Protein AF-A0A177CFR1-F1 (afdb_monomer_lite)

Organism: NCBI:txid1460663

Radius of gyration: 17.55 Å; chains: 1; bounding box: 47×34×47 Å

Secondary structure (DSSP, 8-state):
-HHHHHHHHGGGG-S-HHHHHHHHHHHHHHHHHHHHHHH-S-HHHHHHHHHHHHHHHHHHHTT--SEEEETTEEEE-HHHHHHHHHHHHHHHHHHHHHHHHHHHHHHHHT---HHHHTTTTHHHHHHHHHHHHHHHHHHHHHHTT--TT--

InterPro domains:
  IPR000537 UbiA prenyltransferase [P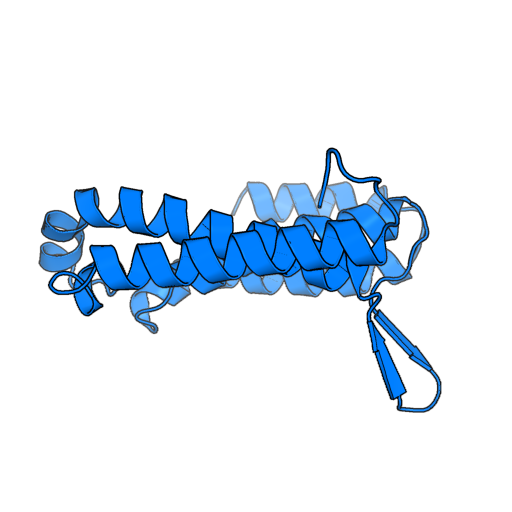F01040] (6-145)
  IPR039653 Prenyltransferase [PTHR11048] (6-145)
  IPR044878 UbiA prenyltransferase superfamily [G3DSA:1.10.357.140] (1-69)

Sequence (151 aa):
MTQALLAASCFSLFPHAYSATYVILDIVVTAYYPFSKRHSNYPQFVLGFCIAYGVVVGALSTGIVPITAWGGLFSVDPQLLSLFLAILFWTVIFDTVYAHLDVHIDALMGVGSTAMRFRHCARRFLATQLFCMICALVVLGVAGDFGAAYG

pLDDT: mean 77.7, std 11.96, range [45.47, 93.94]

Foldseek 3Di:
DVVLVVVVVCLVVQPDPVLVVLVVVLSVLVVCLVVCQVPHLASLLSVLQSQLSVLCSVCVSVVHRQWDCDPNDTDGQLLSVLSSLLSSLVSSLVVLVVVLVCLVVCVVVVTHYPCVVCVVPSVVVSVVSVVSNVVSQVSNCVSVVVPPVRD

Structure (mmCIF, N/CA/C/O backbone):
data_AF-A0A177CFR1-F1
#
_entry.id   AF-A0A177CFR1-F1
#
loop_
_atom_site.group_PDB
_atom_site.id
_atom_site.type_symbol
_atom_site.label_atom_id
_atom_site.label_alt_id
_atom_site.label_comp_id
_atom_site.label_asym_id
_atom_site.label_entity_id
_atom_site.label_seq_id
_atom_site.pdbx_PDB_ins_code
_atom_site.Cartn_x
_atom_site.Cartn_y
_atom_site.Cartn_z
_atom_site.occupancy
_atom_site.B_iso_or_equiv
_atom_site.auth_seq_id
_atom_site.auth_comp_id
_atom_site.auth_asym_id
_atom_site.auth_atom_id
_atom_site.pdbx_PDB_model_num
ATOM 1 N N . MET A 1 1 ? 13.013 -1.729 16.386 1.00 50.00 1 MET A N 1
ATOM 2 C CA . MET A 1 1 ? 14.304 -1.014 16.237 1.00 50.00 1 MET A CA 1
ATOM 3 C C . MET A 1 1 ? 15.450 -1.930 15.818 1.00 50.00 1 MET A C 1
ATOM 5 O O . MET A 1 1 ? 16.194 -1.547 14.930 1.00 50.00 1 MET A O 1
ATOM 9 N N . THR A 1 2 ? 15.566 -3.148 16.354 1.00 50.28 2 THR A N 1
ATOM 10 C CA . THR A 1 2 ? 16.580 -4.136 15.925 1.00 50.28 2 THR A CA 1
ATOM 11 C C . THR A 1 2 ? 16.489 -4.508 14.439 1.00 50.28 2 THR A C 1
ATOM 13 O O . THR A 1 2 ? 17.509 -4.561 13.766 1.00 50.28 2 THR A O 1
ATOM 16 N N . GLN A 1 3 ? 15.278 -4.669 13.893 1.00 59.41 3 GLN A N 1
ATOM 17 C CA . GLN A 1 3 ? 15.076 -4.980 12.468 1.00 59.41 3 GLN A CA 1
ATOM 18 C C . GLN A 1 3 ? 15.506 -3.846 11.520 1.00 59.41 3 GLN A C 1
ATOM 20 O O . GLN A 1 3 ? 16.057 -4.120 10.462 1.00 59.41 3 GLN A O 1
ATOM 25 N N . ALA A 1 4 ? 15.330 -2.579 11.915 1.00 55.66 4 ALA A N 1
ATOM 26 C CA . ALA A 1 4 ? 15.741 -1.430 11.103 1.00 55.66 4 ALA A CA 1
ATOM 27 C C . ALA A 1 4 ? 17.272 -1.283 11.042 1.00 55.66 4 ALA A C 1
ATOM 29 O O . ALA A 1 4 ? 17.824 -0.961 9.994 1.00 55.66 4 ALA A O 1
ATOM 30 N N . LEU A 1 5 ? 17.967 -1.575 12.149 1.00 59.44 5 LEU A N 1
ATOM 31 C CA . LEU A 1 5 ? 19.433 -1.599 12.190 1.00 59.44 5 LEU A CA 1
ATOM 32 C C . LEU A 1 5 ? 20.005 -2.765 11.376 1.00 59.44 5 LEU A C 1
ATOM 34 O O . LEU A 1 5 ? 21.007 -2.597 10.686 1.00 59.44 5 LEU A O 1
ATOM 38 N N . LEU A 1 6 ? 19.342 -3.925 11.407 1.00 65.12 6 LEU A N 1
ATOM 39 C CA . LEU A 1 6 ? 19.733 -5.076 10.597 1.00 65.12 6 LEU A CA 1
ATOM 40 C C . LEU A 1 6 ? 19.555 -4.781 9.095 1.00 65.12 6 LEU A C 1
ATOM 42 O O . LEU A 1 6 ? 20.480 -4.998 8.317 1.00 65.12 6 LEU A O 1
ATOM 46 N N . ALA A 1 7 ? 18.426 -4.180 8.704 1.00 62.19 7 ALA A N 1
ATOM 47 C CA . ALA A 1 7 ? 18.181 -3.733 7.331 1.00 62.19 7 ALA A CA 1
ATOM 48 C C . ALA A 1 7 ? 19.225 -2.703 6.852 1.00 62.19 7 ALA A C 1
ATOM 50 O O . ALA A 1 7 ? 19.730 -2.812 5.736 1.00 62.19 7 ALA A O 1
ATOM 51 N N . ALA A 1 8 ? 19.622 -1.760 7.715 1.00 62.88 8 ALA A N 1
ATOM 52 C CA . ALA A 1 8 ? 20.685 -0.797 7.422 1.00 62.88 8 ALA A CA 1
ATOM 53 C C . ALA A 1 8 ? 22.075 -1.453 7.292 1.00 62.88 8 ALA A C 1
ATOM 55 O O . ALA A 1 8 ? 22.899 -0.993 6.506 1.00 62.88 8 ALA A O 1
ATOM 56 N N . SER A 1 9 ? 22.346 -2.541 8.019 1.00 63.50 9 SER A N 1
ATOM 57 C CA . SER A 1 9 ? 23.617 -3.273 7.907 1.00 63.50 9 SER A CA 1
ATOM 58 C C . SER A 1 9 ? 23.734 -4.099 6.618 1.00 63.50 9 SER A C 1
ATOM 60 O O . SER A 1 9 ? 24.816 -4.177 6.044 1.00 63.50 9 SER A O 1
ATOM 62 N N . CYS A 1 10 ? 22.623 -4.640 6.103 1.00 63.69 10 CYS A N 1
ATOM 63 C CA . CYS A 1 10 ? 22.576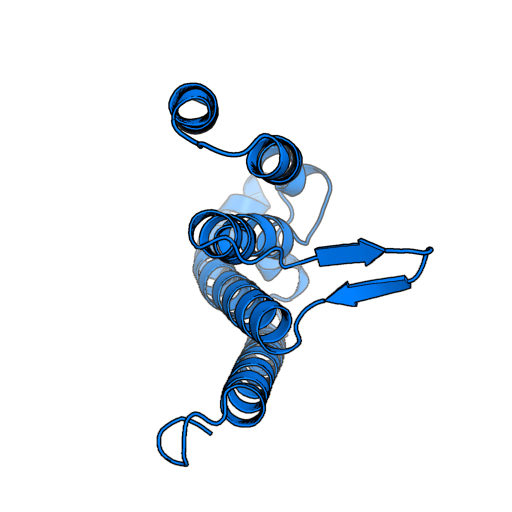 -5.361 4.822 1.00 63.69 10 CYS A CA 1
ATOM 64 C C . CYS A 1 10 ? 22.690 -4.437 3.598 1.00 63.69 10 CYS A C 1
ATOM 66 O O . CYS A 1 10 ? 22.834 -4.898 2.470 1.00 63.69 10 CYS A O 1
ATOM 68 N N . PHE A 1 11 ? 22.642 -3.128 3.813 1.00 58.56 11 PHE A N 1
ATOM 69 C CA . PHE A 1 11 ? 22.675 -2.112 2.772 1.00 58.56 11 PHE A CA 1
ATOM 70 C C . PHE A 1 11 ? 24.024 -2.047 2.034 1.00 58.56 11 PHE A C 1
ATOM 72 O O . PHE A 1 11 ? 24.073 -1.688 0.861 1.00 58.56 11 PHE A O 1
ATOM 79 N N . SER A 1 12 ? 25.112 -2.463 2.691 1.00 57.31 12 SER A N 1
ATOM 80 C CA . SER A 1 12 ? 26.450 -2.591 2.094 1.00 57.31 12 SER A CA 1
ATOM 81 C C . SER A 1 12 ? 26.577 -3.754 1.101 1.00 57.31 12 SER A C 1
ATOM 83 O O . SER A 1 12 ? 27.572 -3.827 0.383 1.00 57.31 12 SER A O 1
ATOM 85 N N . LEU A 1 13 ? 25.585 -4.653 1.043 1.00 62.56 13 LEU A N 1
ATOM 86 C CA . LEU A 1 13 ? 25.570 -5.810 0.144 1.00 62.56 13 LEU A CA 1
ATOM 87 C C . LEU A 1 13 ? 24.920 -5.507 -1.214 1.00 62.56 13 LEU A C 1
ATOM 89 O O . LEU A 1 13 ? 25.033 -6.323 -2.128 1.00 62.56 13 LEU A O 1
ATOM 93 N N . PHE A 1 14 ? 24.243 -4.362 -1.372 1.00 58.12 14 PHE A N 1
ATOM 94 C CA . PHE A 1 14 ? 23.583 -4.023 -2.632 1.00 58.12 14 PHE A CA 1
ATOM 95 C C . PHE A 1 14 ? 24.575 -3.391 -3.629 1.00 58.12 14 PHE A C 1
ATOM 97 O O . PHE A 1 14 ? 25.170 -2.356 -3.330 1.00 58.12 14 PHE A O 1
ATOM 104 N N . PRO A 1 15 ? 24.738 -3.961 -4.838 1.00 55.88 15 PRO A N 1
ATOM 105 C CA . PRO A 1 15 ? 25.776 -3.565 -5.798 1.00 55.88 15 PRO A CA 1
ATOM 106 C C . PRO A 1 15 ? 25.543 -2.209 -6.493 1.00 55.88 15 PRO A C 1
ATOM 108 O O . PRO A 1 15 ? 26.410 -1.742 -7.232 1.00 55.88 15 PRO A O 1
ATOM 111 N N . HIS A 1 16 ? 24.393 -1.554 -6.290 1.00 59.16 16 HIS A N 1
ATOM 112 C CA . HIS A 1 16 ? 24.009 -0.353 -7.036 1.00 59.16 16 HIS A CA 1
ATOM 113 C C . HIS A 1 16 ? 23.618 0.814 -6.124 1.00 59.16 16 HIS A C 1
ATOM 115 O O . HIS A 1 16 ? 22.694 0.709 -5.318 1.00 59.16 16 HIS A O 1
ATOM 121 N N . ALA A 1 17 ? 24.264 1.970 -6.330 1.00 59.28 17 ALA A N 1
ATOM 122 C CA . ALA A 1 17 ? 24.030 3.210 -5.582 1.00 59.28 17 ALA A CA 1
ATOM 123 C C . ALA A 1 17 ? 22.570 3.704 -5.640 1.00 59.28 17 ALA A C 1
ATOM 125 O O . ALA A 1 17 ? 22.108 4.365 -4.717 1.00 59.28 17 ALA A O 1
ATOM 126 N N . TYR A 1 18 ? 21.818 3.343 -6.685 1.00 61.84 18 TYR A N 1
ATOM 127 C CA . TYR A 1 18 ? 20.397 3.678 -6.809 1.00 61.84 18 TYR A CA 1
ATOM 128 C C . TYR A 1 18 ? 19.518 2.933 -5.800 1.00 61.84 18 TYR A C 1
ATOM 130 O O . TYR A 1 18 ? 18.552 3.506 -5.304 1.00 61.84 18 TYR A O 1
ATOM 138 N N . SER A 1 19 ? 19.865 1.691 -5.440 1.00 65.31 19 SER A N 1
ATOM 139 C CA . SER A 1 19 ? 19.093 0.883 -4.483 1.00 65.31 19 SER A CA 1
ATOM 140 C C . SER A 1 19 ? 19.061 1.526 -3.096 1.00 65.31 19 SER A C 1
ATOM 142 O O . SER A 1 19 ? 18.082 1.392 -2.363 1.00 65.31 19 SER A O 1
ATOM 144 N N . ALA A 1 20 ? 20.108 2.280 -2.758 1.00 67.81 20 ALA A N 1
ATOM 145 C CA . ALA A 1 20 ? 20.230 2.955 -1.481 1.00 67.81 20 ALA A CA 1
ATOM 146 C C . ALA A 1 20 ? 19.126 3.996 -1.252 1.00 67.81 20 ALA A C 1
ATOM 148 O O . ALA A 1 20 ? 18.456 4.011 -0.220 1.00 67.81 20 ALA A O 1
ATOM 149 N N . THR A 1 21 ? 18.910 4.870 -2.233 1.00 71.69 21 THR A N 1
ATOM 150 C CA . THR A 1 21 ? 17.975 5.992 -2.099 1.00 71.69 21 THR A CA 1
ATOM 151 C C . THR A 1 21 ? 16.542 5.513 -1.870 1.00 71.69 21 THR A C 1
ATOM 153 O O . THR A 1 21 ? 15.830 6.086 -1.047 1.00 71.69 21 THR A O 1
ATOM 156 N N . TYR A 1 22 ? 16.136 4.429 -2.535 1.00 75.06 22 TYR A N 1
ATOM 157 C CA . TYR A 1 22 ? 14.799 3.862 -2.372 1.00 75.06 22 TYR A CA 1
ATOM 158 C C . TYR A 1 22 ? 14.607 3.202 -1.005 1.00 75.06 22 TYR A C 1
ATOM 160 O O . TYR A 1 22 ? 13.550 3.376 -0.406 1.00 75.06 22 TYR A O 1
ATOM 168 N N . VAL A 1 23 ? 15.608 2.494 -0.476 1.00 76.69 23 VAL A N 1
ATOM 169 C CA . VAL A 1 23 ? 15.494 1.810 0.826 1.00 76.69 23 VAL A CA 1
ATOM 170 C C . VAL A 1 23 ? 15.451 2.806 1.993 1.00 76.69 23 VAL A C 1
ATOM 172 O O . VAL A 1 23 ? 14.799 2.544 3.000 1.00 76.69 23 VAL A O 1
ATOM 175 N N . ILE A 1 24 ? 16.067 3.987 1.861 1.00 80.31 24 ILE A N 1
ATOM 176 C CA . ILE A 1 24 ? 15.958 5.045 2.884 1.00 80.31 24 ILE A CA 1
ATOM 177 C C . ILE A 1 24 ? 14.493 5.441 3.114 1.00 80.31 24 ILE A C 1
ATOM 179 O O . ILE A 1 24 ? 14.086 5.608 4.264 1.00 80.31 24 ILE A O 1
ATOM 183 N N . LEU A 1 25 ? 13.691 5.550 2.048 1.00 81.69 25 LEU A N 1
ATOM 184 C CA . LEU A 1 25 ? 12.267 5.869 2.171 1.00 81.69 25 LEU A CA 1
ATOM 185 C C . LEU A 1 25 ? 11.523 4.795 2.980 1.00 81.69 25 LEU A C 1
ATOM 187 O O . LEU A 1 25 ? 10.771 5.134 3.891 1.00 81.69 25 LEU A O 1
ATOM 191 N N . ASP A 1 26 ? 11.787 3.516 2.707 1.00 81.88 26 ASP A N 1
ATOM 192 C CA . ASP A 1 26 ? 11.180 2.393 3.432 1.00 81.88 26 ASP A CA 1
ATOM 193 C C . ASP A 1 26 ? 11.524 2.396 4.927 1.00 81.88 26 ASP A C 1
ATOM 195 O O . ASP A 1 26 ? 10.652 2.239 5.786 1.00 81.88 26 ASP A O 1
ATOM 199 N N . ILE A 1 27 ? 12.794 2.655 5.256 1.00 81.25 27 ILE A N 1
ATOM 200 C CA . ILE A 1 27 ? 13.265 2.742 6.644 1.00 81.25 27 ILE A CA 1
ATOM 201 C C . ILE A 1 27 ? 12.541 3.869 7.384 1.00 81.25 27 ILE A C 1
ATOM 203 O O . ILE A 1 27 ? 12.111 3.678 8.524 1.00 81.25 27 ILE A O 1
ATOM 207 N N . VAL A 1 28 ? 12.383 5.034 6.749 1.00 85.06 28 VAL A N 1
ATOM 208 C CA . VAL A 1 28 ? 11.687 6.182 7.348 1.00 85.06 28 VAL A CA 1
ATOM 209 C C . VAL A 1 28 ? 10.217 5.852 7.608 1.00 85.06 28 VAL A C 1
ATOM 211 O O . VAL A 1 28 ? 9.727 6.097 8.714 1.00 85.06 28 VAL A O 1
ATOM 214 N N . VAL A 1 29 ? 9.516 5.256 6.639 1.00 83.94 29 VAL A N 1
ATOM 215 C CA . VAL A 1 29 ? 8.096 4.902 6.806 1.00 83.94 29 VAL A CA 1
ATOM 216 C C . VAL A 1 29 ? 7.922 3.798 7.855 1.00 83.94 29 VAL A C 1
ATOM 218 O O . VAL A 1 29 ? 7.053 3.900 8.724 1.00 83.94 29 VAL A O 1
ATOM 221 N N . THR A 1 30 ? 8.804 2.800 7.871 1.00 84.12 30 THR A N 1
ATOM 222 C CA . THR A 1 30 ? 8.797 1.719 8.869 1.00 84.12 30 THR A CA 1
ATOM 223 C C . THR A 1 30 ? 9.105 2.227 10.278 1.00 84.12 30 THR A C 1
ATOM 225 O O . THR A 1 30 ? 8.476 1.799 11.248 1.00 84.12 30 THR A O 1
ATOM 228 N N . ALA A 1 31 ? 10.025 3.181 10.420 1.00 84.38 31 ALA A N 1
ATOM 229 C CA . ALA A 1 31 ? 10.288 3.839 11.698 1.00 84.38 31 ALA A CA 1
ATOM 230 C C . ALA A 1 31 ? 9.104 4.707 12.161 1.00 84.38 31 ALA A C 1
ATOM 232 O O . ALA A 1 31 ? 8.868 4.834 13.365 1.00 84.38 31 ALA A O 1
ATOM 233 N N . TYR A 1 32 ? 8.341 5.273 11.221 1.00 85.81 32 TYR A N 1
ATOM 234 C CA . TYR A 1 32 ? 7.150 6.073 11.502 1.00 85.81 32 TYR A CA 1
ATOM 235 C C . TYR A 1 32 ? 5.917 5.229 11.868 1.00 85.81 32 TYR A C 1
ATOM 237 O O . TYR A 1 32 ? 5.081 5.684 12.652 1.00 85.81 32 TYR A O 1
ATOM 245 N N . TYR A 1 33 ? 5.808 3.993 11.373 1.00 82.69 33 TYR A N 1
ATOM 246 C CA . TYR A 1 33 ? 4.686 3.086 11.646 1.00 82.69 33 TYR A CA 1
ATOM 247 C C . TYR A 1 33 ? 4.218 3.028 13.123 1.00 82.69 33 TYR A C 1
ATOM 249 O O . TYR A 1 33 ? 3.025 3.234 13.365 1.00 82.69 33 TYR A O 1
ATOM 257 N N . PRO A 1 34 ? 5.086 2.846 14.145 1.00 80.56 34 PRO A N 1
ATOM 258 C CA . PRO A 1 34 ? 4.645 2.827 15.546 1.00 80.56 34 PRO A CA 1
ATOM 259 C C . PRO A 1 34 ? 4.021 4.150 16.020 1.00 80.56 34 PRO A C 1
ATOM 261 O O . PRO A 1 34 ? 3.151 4.141 16.893 1.00 80.56 34 PRO A O 1
ATOM 264 N N . PHE A 1 35 ? 4.427 5.285 15.444 1.00 80.88 35 PHE A N 1
ATOM 265 C CA . PHE A 1 35 ? 3.847 6.597 15.749 1.00 80.88 35 PHE A CA 1
ATOM 266 C C . PHE A 1 35 ? 2.519 6.829 15.031 1.00 80.88 35 PHE A C 1
ATOM 268 O O . PHE A 1 35 ? 1.674 7.578 15.526 1.00 80.88 35 PHE A O 1
ATOM 275 N N . SER A 1 36 ? 2.299 6.168 13.894 1.00 80.25 36 SER A N 1
ATOM 276 C CA . SER A 1 36 ? 1.100 6.363 13.081 1.00 80.25 36 SER A CA 1
ATOM 277 C C . SER A 1 36 ? -0.183 6.031 13.852 1.00 80.25 36 SER A C 1
ATOM 279 O O . SER A 1 36 ? -1.175 6.735 13.681 1.00 80.25 36 SER A O 1
ATOM 281 N N . LYS A 1 37 ? -0.153 5.041 14.754 1.00 72.38 37 LYS A N 1
ATOM 282 C CA . LYS A 1 37 ? -1.294 4.667 15.611 1.00 72.38 37 LYS A CA 1
ATOM 283 C C . LYS A 1 37 ? -1.746 5.782 16.567 1.00 72.38 37 LYS A C 1
ATOM 285 O O . LYS A 1 37 ? -2.888 5.785 17.017 1.00 72.38 37 LYS A O 1
ATOM 290 N N . ARG A 1 38 ? -0.863 6.735 16.890 1.00 78.44 38 ARG A N 1
ATOM 291 C CA . ARG A 1 38 ? -1.163 7.849 17.809 1.00 78.44 38 ARG A CA 1
ATOM 292 C C . ARG A 1 38 ? -1.712 9.087 17.106 1.00 78.44 38 ARG A C 1
ATOM 294 O O . ARG A 1 38 ? -2.416 9.866 17.734 1.00 78.44 38 ARG A O 1
ATOM 301 N N . HIS A 1 39 ? -1.380 9.287 15.831 1.00 76.25 39 HIS A N 1
ATOM 302 C CA . HIS A 1 39 ? -1.746 10.503 15.092 1.00 76.25 39 HIS A CA 1
ATOM 303 C C . HIS A 1 39 ? -2.764 10.261 13.972 1.00 76.25 39 HIS A C 1
ATOM 305 O O . HIS A 1 39 ? -3.412 11.206 13.528 1.00 76.25 39 HIS A O 1
ATOM 311 N N . SER A 1 40 ? -2.917 9.022 13.495 1.00 76.75 40 SER A N 1
ATOM 312 C CA . SER A 1 40 ? -3.778 8.694 12.360 1.00 76.75 40 SER A CA 1
ATOM 313 C C . SER A 1 40 ? -4.684 7.507 12.659 1.00 76.75 40 SER A C 1
ATOM 315 O O . SER A 1 40 ? -4.273 6.513 13.247 1.00 76.75 40 SER A O 1
ATOM 317 N N . ASN A 1 41 ? -5.915 7.578 12.155 1.00 75.25 41 ASN A N 1
ATOM 318 C CA . ASN A 1 41 ? -6.884 6.481 12.210 1.00 75.25 41 ASN A CA 1
ATOM 319 C C . ASN A 1 41 ? -6.637 5.410 11.133 1.00 75.25 41 ASN A C 1
ATOM 321 O O . ASN A 1 41 ? -7.460 4.512 10.979 1.00 75.25 41 ASN A O 1
ATOM 325 N N . TYR A 1 42 ? -5.545 5.524 10.365 1.00 80.06 42 TYR A N 1
ATOM 326 C CA . TYR A 1 42 ? -5.226 4.661 9.225 1.00 80.06 42 TYR A CA 1
ATOM 327 C C . TYR A 1 42 ? -3.859 3.954 9.315 1.00 80.06 42 TYR A C 1
ATOM 329 O O . TYR A 1 42 ? -3.138 3.925 8.315 1.00 80.06 42 TYR A O 1
ATOM 337 N N . PRO A 1 43 ? -3.469 3.370 10.468 1.00 83.12 43 PRO A N 1
ATOM 338 C CA . PRO A 1 43 ? -2.182 2.679 10.585 1.00 83.12 43 PRO A CA 1
ATOM 339 C C . PRO A 1 43 ? -2.037 1.498 9.618 1.00 83.12 43 PRO A C 1
ATOM 341 O O . PRO A 1 43 ? -0.938 1.240 9.135 1.00 83.12 43 PRO A O 1
ATOM 344 N N . GLN A 1 44 ? -3.148 0.858 9.248 1.00 87.06 44 GLN A N 1
ATOM 345 C CA . GLN A 1 44 ? -3.196 -0.254 8.296 1.00 87.06 44 GLN A CA 1
ATOM 346 C C . GLN A 1 44 ? -2.589 0.112 6.936 1.00 87.06 44 GLN A C 1
ATOM 348 O O . GLN A 1 44 ? -1.894 -0.692 6.324 1.00 87.06 44 GLN A O 1
ATOM 353 N N . PHE A 1 45 ? -2.836 1.334 6.451 1.00 87.06 45 PHE A N 1
ATOM 354 C CA . PHE A 1 45 ? -2.304 1.785 5.164 1.00 87.06 45 PHE A CA 1
ATOM 355 C C . PHE A 1 45 ? -0.806 2.075 5.237 1.00 87.06 45 PHE A C 1
ATOM 357 O O . PHE A 1 45 ? -0.097 1.833 4.266 1.00 87.06 45 PHE A O 1
ATOM 364 N N . VAL A 1 46 ? -0.317 2.549 6.388 1.00 87.56 46 VAL A N 1
ATOM 365 C CA . VAL A 1 46 ? 1.119 2.760 6.619 1.00 87.56 46 VAL A CA 1
ATOM 366 C C . VAL A 1 46 ? 1.842 1.414 6.646 1.00 87.56 46 VAL A C 1
ATOM 368 O O . VAL A 1 46 ? 2.847 1.262 5.961 1.00 87.56 46 VAL A O 1
ATOM 371 N N . LEU A 1 47 ? 1.290 0.416 7.346 1.00 87.69 47 LEU A N 1
ATOM 372 C CA . LEU A 1 47 ? 1.829 -0.947 7.328 1.00 87.69 47 LEU A CA 1
ATOM 373 C C . LEU A 1 47 ? 1.797 -1.553 5.921 1.00 87.69 47 LEU A C 1
ATOM 375 O O . LEU A 1 47 ? 2.785 -2.129 5.471 1.00 87.69 47 LEU A O 1
ATOM 379 N N . GLY A 1 48 ? 0.669 -1.393 5.222 1.00 87.75 48 GLY A N 1
ATOM 380 C CA . GLY A 1 48 ? 0.502 -1.848 3.845 1.00 87.75 48 GLY A CA 1
ATOM 381 C C . GLY A 1 48 ? 1.518 -1.235 2.898 1.00 87.75 48 GLY A C 1
ATOM 382 O O . GLY A 1 48 ? 2.058 -1.949 2.060 1.00 87.75 48 GLY A O 1
ATOM 383 N N . PHE A 1 49 ? 1.836 0.047 3.074 1.00 89.19 49 PHE A N 1
ATOM 384 C CA . PHE A 1 49 ? 2.897 0.700 2.320 1.00 89.19 49 PHE A CA 1
ATOM 385 C C . PHE A 1 49 ? 4.262 0.065 2.603 1.00 89.19 49 PHE A C 1
ATOM 387 O O . PHE A 1 49 ? 4.944 -0.277 1.645 1.00 89.19 49 PHE A O 1
ATOM 394 N N . CYS A 1 50 ? 4.638 -0.159 3.870 1.00 88.44 50 CYS A N 1
ATOM 395 C CA . CYS A 1 50 ? 5.919 -0.798 4.212 1.00 88.44 50 CYS A CA 1
ATOM 396 C C . CYS A 1 50 ? 6.062 -2.188 3.568 1.00 88.44 50 CYS A C 1
ATOM 398 O O . CYS A 1 50 ? 7.080 -2.493 2.956 1.00 88.44 50 CYS A O 1
ATOM 400 N N . ILE A 1 51 ? 5.030 -3.036 3.663 1.00 88.19 51 ILE A N 1
ATOM 401 C CA . ILE A 1 51 ? 5.080 -4.389 3.083 1.00 88.19 51 ILE A CA 1
ATOM 402 C C . ILE A 1 51 ? 5.098 -4.327 1.549 1.00 88.19 51 ILE A C 1
ATOM 404 O O . ILE A 1 51 ? 5.896 -5.017 0.912 1.00 88.19 51 ILE A O 1
ATOM 408 N N . ALA A 1 52 ? 4.260 -3.483 0.941 1.00 90.56 52 ALA A N 1
ATOM 409 C CA . ALA A 1 52 ? 4.210 -3.323 -0.511 1.00 90.56 52 ALA A CA 1
ATOM 410 C C . ALA A 1 52 ? 5.514 -2.747 -1.086 1.00 90.56 52 ALA A C 1
ATOM 412 O O . ALA A 1 52 ? 5.909 -3.110 -2.195 1.00 90.56 52 ALA A O 1
ATOM 413 N N . TYR A 1 53 ? 6.230 -1.911 -0.328 1.00 87.44 53 TYR A N 1
ATOM 414 C CA . TYR A 1 53 ? 7.522 -1.357 -0.736 1.00 87.44 53 TYR A CA 1
ATOM 415 C C . TYR A 1 53 ? 8.600 -2.433 -0.938 1.00 87.44 53 TYR A C 1
ATOM 417 O O . TYR A 1 53 ? 9.534 -2.236 -1.718 1.00 87.44 53 TYR A O 1
ATOM 425 N N . GLY A 1 54 ? 8.417 -3.625 -0.362 1.00 85.00 54 GLY A N 1
ATOM 426 C CA . GLY A 1 54 ? 9.227 -4.802 -0.678 1.00 85.00 54 GLY A CA 1
ATOM 427 C C . GLY A 1 54 ? 9.246 -5.153 -2.173 1.00 85.00 54 GLY A C 1
ATOM 428 O O . GLY A 1 54 ? 10.273 -5.610 -2.669 1.00 85.00 54 GLY A O 1
ATOM 429 N N . VAL A 1 55 ? 8.175 -4.869 -2.927 1.00 87.12 55 VAL A N 1
ATOM 430 C CA . VAL A 1 55 ? 8.139 -5.055 -4.393 1.00 87.12 55 VAL A CA 1
ATOM 431 C C . VAL A 1 55 ? 9.108 -4.113 -5.098 1.00 87.12 55 VAL A C 1
ATOM 433 O O . VAL A 1 55 ? 9.813 -4.530 -6.013 1.00 87.12 55 VAL A O 1
ATOM 436 N N . VAL A 1 56 ? 9.171 -2.855 -4.657 1.00 84.94 56 VAL A N 1
ATOM 437 C CA . VAL A 1 56 ? 10.067 -1.832 -5.218 1.00 84.94 56 VAL A CA 1
ATOM 438 C C . VAL A 1 56 ? 11.519 -2.247 -5.000 1.00 84.94 56 VAL A C 1
ATOM 440 O O . VAL A 1 56 ? 12.313 -2.243 -5.939 1.00 84.94 56 VAL A O 1
ATOM 443 N N . VAL A 1 57 ? 11.856 -2.673 -3.780 1.00 82.56 57 VAL A N 1
ATOM 444 C CA . VAL A 1 57 ? 13.200 -3.171 -3.444 1.00 82.56 57 VAL A CA 1
ATOM 445 C C . VAL A 1 57 ? 13.525 -4.465 -4.202 1.00 82.56 57 VAL A C 1
ATOM 447 O O . VAL A 1 57 ? 14.636 -4.618 -4.712 1.00 82.56 57 VAL A O 1
ATOM 450 N N . GLY A 1 58 ? 12.555 -5.372 -4.344 1.00 82.38 58 GLY A N 1
ATOM 451 C CA . GLY A 1 58 ? 12.694 -6.600 -5.127 1.00 82.38 58 GLY A CA 1
ATOM 452 C C . GLY A 1 58 ? 13.000 -6.323 -6.601 1.00 82.38 58 GLY A C 1
ATOM 453 O O . GLY A 1 58 ? 13.967 -6.859 -7.140 1.00 82.38 58 GLY A O 1
ATOM 454 N N . ALA A 1 59 ? 12.247 -5.421 -7.232 1.00 82.81 59 ALA A N 1
ATOM 455 C CA . ALA A 1 59 ? 12.471 -5.003 -8.615 1.00 82.81 59 ALA A CA 1
ATOM 456 C C . ALA A 1 59 ? 13.877 -4.417 -8.815 1.00 82.81 59 ALA A C 1
ATOM 458 O O . ALA A 1 59 ? 14.600 -4.827 -9.727 1.00 82.81 59 ALA A O 1
ATOM 459 N N . LEU A 1 60 ? 14.309 -3.550 -7.892 1.00 79.69 60 LEU A N 1
ATOM 460 C CA . LEU A 1 60 ? 15.651 -2.964 -7.906 1.00 79.69 60 LEU A CA 1
ATOM 461 C C . LEU A 1 60 ? 16.754 -4.026 -7.837 1.00 79.69 60 LEU A C 1
ATOM 463 O O . LEU A 1 60 ? 17.780 -3.874 -8.500 1.00 79.69 60 LEU A O 1
ATOM 467 N N . SER A 1 61 ? 16.546 -5.119 -7.095 1.00 76.25 61 SER A N 1
ATOM 468 C CA . SER A 1 61 ? 17.526 -6.212 -7.015 1.00 76.25 61 SER A CA 1
ATOM 469 C C . SER A 1 61 ? 17.692 -6.979 -8.333 1.00 76.25 61 SER A C 1
ATOM 471 O O . SER A 1 61 ? 18.775 -7.485 -8.616 1.00 76.25 61 SER A O 1
ATOM 473 N N . THR A 1 62 ? 16.653 -7.003 -9.173 1.00 79.19 62 THR A N 1
ATOM 474 C CA . THR A 1 62 ? 16.699 -7.574 -10.531 1.00 79.19 62 THR A CA 1
ATOM 475 C C . THR A 1 62 ? 17.227 -6.597 -11.589 1.00 79.19 62 THR A C 1
ATOM 477 O O . THR A 1 62 ? 17.317 -6.950 -12.761 1.00 79.19 62 THR A O 1
ATOM 480 N N . GLY A 1 63 ? 17.590 -5.370 -11.193 1.00 74.00 63 GLY A N 1
ATOM 481 C CA . GLY A 1 63 ? 18.057 -4.315 -12.099 1.00 74.00 63 GLY A CA 1
ATOM 482 C C . GLY A 1 63 ? 16.937 -3.512 -12.769 1.00 74.00 63 GLY A C 1
ATOM 483 O O . GLY A 1 63 ? 17.222 -2.619 -13.565 1.00 74.00 63 GLY A O 1
ATOM 484 N N . ILE A 1 64 ? 15.671 -3.784 -12.437 1.00 76.50 64 ILE A N 1
ATOM 485 C CA . ILE A 1 64 ? 14.519 -3.020 -12.922 1.00 76.50 64 ILE A CA 1
ATOM 486 C C . ILE A 1 64 ? 14.365 -1.784 -12.039 1.00 76.50 64 ILE A C 1
ATOM 488 O O . ILE A 1 64 ? 14.234 -1.892 -10.821 1.00 76.50 64 ILE A O 1
ATOM 492 N N . VAL A 1 65 ? 14.366 -0.597 -12.645 1.00 75.38 65 VAL A N 1
ATOM 493 C CA . VAL A 1 65 ? 14.100 0.657 -11.931 1.00 75.38 65 VAL A CA 1
ATOM 494 C C . VAL A 1 65 ? 12.599 0.949 -12.026 1.00 75.38 65 VAL A C 1
ATOM 496 O O . VAL A 1 65 ? 12.136 1.348 -13.093 1.00 75.38 65 VAL A O 1
ATOM 499 N N . PRO A 1 66 ? 11.822 0.760 -10.942 1.00 69.44 66 PRO A N 1
ATOM 500 C CA . PRO A 1 66 ? 10.360 0.822 -10.999 1.00 69.44 66 PRO A CA 1
ATOM 501 C C . PRO A 1 66 ? 9.818 2.240 -11.208 1.00 69.44 66 PRO A C 1
ATOM 503 O O . PRO A 1 66 ? 8.693 2.408 -11.671 1.00 69.44 66 PRO A O 1
ATOM 506 N N . ILE A 1 67 ? 10.608 3.260 -10.859 1.00 71.62 67 ILE A N 1
ATOM 507 C CA . ILE A 1 67 ? 10.263 4.670 -11.028 1.00 71.62 67 ILE A CA 1
ATOM 508 C C . ILE A 1 67 ? 11.370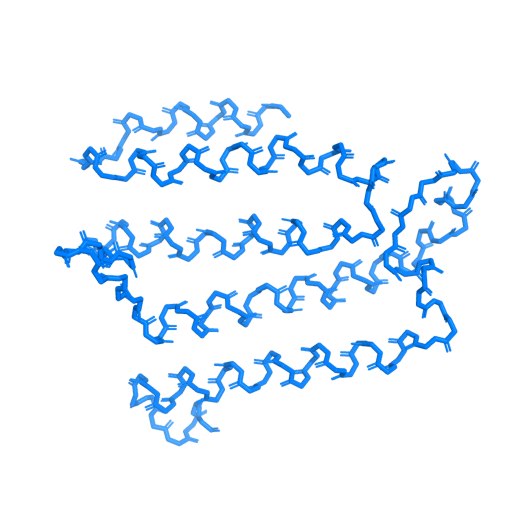 5.322 -11.848 1.00 71.62 67 ILE A C 1
ATOM 510 O O . ILE A 1 67 ? 12.462 5.593 -11.345 1.00 71.62 67 ILE A O 1
ATOM 514 N N . THR A 1 68 ? 11.090 5.593 -13.118 1.00 66.38 68 THR A N 1
ATOM 515 C CA . THR A 1 68 ? 11.992 6.366 -13.972 1.00 66.38 68 THR A CA 1
ATOM 516 C C . THR A 1 68 ? 11.497 7.804 -14.027 1.00 66.38 68 THR A C 1
ATOM 518 O O . THR A 1 68 ? 10.434 8.080 -14.584 1.00 66.38 68 THR A O 1
ATOM 521 N N . ALA A 1 69 ? 12.264 8.721 -13.442 1.00 61.38 69 ALA A N 1
ATOM 522 C CA . ALA A 1 69 ? 12.052 10.159 -13.562 1.00 61.38 69 ALA A CA 1
ATOM 523 C C . ALA A 1 69 ? 13.083 10.718 -14.550 1.00 61.38 69 ALA A C 1
ATOM 525 O O . ALA A 1 69 ? 14.149 11.191 -14.156 1.00 61.38 69 ALA A O 1
ATOM 526 N N . TRP A 1 70 ? 12.799 10.606 -15.847 1.00 49.84 70 TRP A N 1
ATOM 527 C CA . TRP A 1 70 ? 13.639 11.184 -16.900 1.00 49.84 70 TRP A CA 1
ATOM 528 C C . TRP A 1 70 ? 12.898 12.362 -17.537 1.00 49.84 70 TRP A C 1
ATOM 530 O O . TRP A 1 70 ? 11.752 12.231 -17.955 1.00 49.84 70 TRP A O 1
ATOM 540 N N . GLY A 1 71 ? 13.528 13.540 -17.565 1.00 50.50 71 GLY A N 1
ATOM 541 C CA . GLY A 1 71 ? 12.968 14.727 -18.228 1.00 50.50 71 GLY A CA 1
ATOM 542 C C . GLY A 1 71 ? 11.723 15.345 -17.571 1.00 50.50 71 GLY A C 1
ATOM 543 O O . GLY A 1 71 ? 10.977 16.044 -18.245 1.00 50.50 71 GLY A O 1
ATOM 544 N N . GLY A 1 72 ? 11.479 15.101 -16.277 1.00 55.84 72 GLY A N 1
ATOM 545 C CA . GLY A 1 72 ? 10.329 15.659 -15.545 1.00 55.84 72 GLY A CA 1
ATOM 546 C C . GLY A 1 72 ? 9.028 14.859 -15.675 1.00 55.84 72 GLY A C 1
ATOM 547 O O . GLY A 1 72 ? 8.038 15.217 -15.040 1.00 55.84 72 GLY A O 1
ATOM 548 N N . LEU A 1 73 ? 9.033 13.760 -16.438 1.00 57.72 73 LEU A N 1
ATOM 549 C CA . LEU A 1 73 ? 7.914 12.828 -16.519 1.00 57.72 73 LEU A CA 1
ATOM 550 C C . LEU A 1 73 ? 8.192 11.615 -15.622 1.00 57.72 73 LEU A C 1
ATOM 552 O O . LEU A 1 73 ? 9.194 10.919 -15.789 1.00 57.72 73 LEU A O 1
ATOM 556 N N . PHE A 1 74 ? 7.310 11.381 -14.652 1.00 71.31 74 PHE A N 1
ATOM 557 C CA . PHE A 1 74 ? 7.338 10.175 -13.830 1.00 71.31 74 PHE A CA 1
ATOM 558 C C . PHE A 1 74 ? 6.640 9.053 -14.593 1.00 71.31 74 PHE A C 1
ATOM 560 O O . PHE A 1 74 ? 5.427 9.103 -14.790 1.00 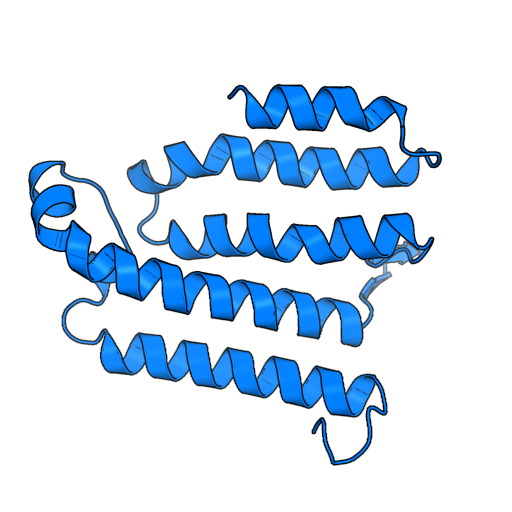71.31 74 PHE A O 1
ATOM 567 N N . SER A 1 75 ? 7.407 8.049 -15.012 1.00 70.62 75 SER A N 1
ATOM 568 C CA . SER A 1 75 ? 6.854 6.803 -15.536 1.00 70.62 75 SER A CA 1
ATOM 569 C C . SER A 1 75 ? 7.033 5.710 -14.493 1.00 70.62 75 SER A C 1
ATOM 571 O O . SER A 1 75 ? 8.134 5.511 -13.972 1.00 70.62 75 SER A O 1
ATOM 573 N N . VAL A 1 76 ? 5.934 5.033 -14.177 1.00 77.81 76 VAL A N 1
ATOM 574 C CA . VAL A 1 76 ? 5.898 3.873 -13.288 1.00 77.81 76 VAL A CA 1
ATOM 575 C C . VAL A 1 76 ? 5.403 2.706 -14.117 1.00 77.81 76 VAL A C 1
ATOM 577 O O . VAL A 1 76 ? 4.404 2.841 -14.825 1.00 77.81 76 VAL A O 1
ATOM 580 N N . ASP A 1 77 ? 6.104 1.581 -14.044 1.00 82.38 77 ASP A N 1
ATOM 581 C CA . ASP A 1 77 ? 5.671 0.367 -14.726 1.00 82.38 77 ASP A CA 1
ATOM 582 C C . ASP A 1 77 ? 4.281 -0.059 -14.194 1.00 82.38 77 ASP A C 1
ATOM 584 O O . ASP A 1 77 ? 4.126 -0.270 -12.981 1.00 82.38 77 ASP A O 1
ATOM 588 N N . PRO A 1 78 ? 3.257 -0.173 -15.066 1.00 81.06 78 PRO A N 1
ATOM 589 C CA . PRO A 1 78 ? 1.910 -0.568 -14.668 1.00 81.06 78 PRO A CA 1
ATOM 590 C C . PRO A 1 78 ? 1.861 -1.911 -13.934 1.00 81.06 78 PRO A C 1
ATOM 592 O O . PRO A 1 78 ? 1.021 -2.084 -13.046 1.00 81.06 78 PRO A O 1
ATOM 595 N N . GLN A 1 79 ? 2.757 -2.848 -14.263 1.00 84.94 79 GLN A N 1
ATOM 596 C CA . GLN A 1 79 ? 2.816 -4.164 -13.623 1.00 84.94 79 GLN A CA 1
ATOM 597 C C . GLN A 1 79 ? 3.265 -4.028 -12.164 1.00 84.94 79 GLN A C 1
ATOM 599 O O . GLN A 1 79 ? 2.592 -4.492 -11.241 1.00 84.94 79 GLN A O 1
ATOM 604 N N . LEU A 1 80 ? 4.363 -3.305 -11.937 1.00 86.3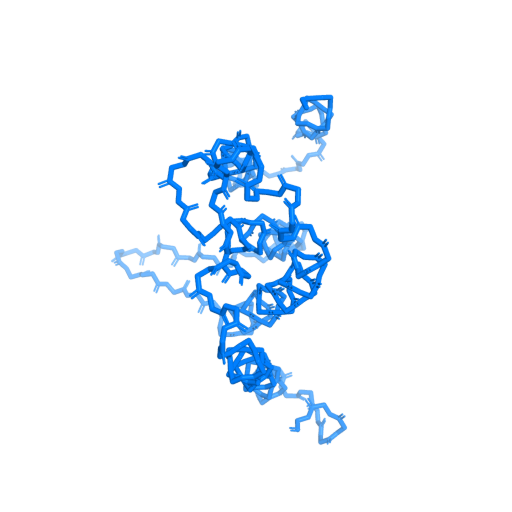8 80 LEU A N 1
ATOM 605 C CA . LEU A 1 80 ? 4.906 -3.052 -10.602 1.00 86.38 80 LEU A CA 1
ATOM 606 C C . LEU A 1 80 ? 3.926 -2.269 -9.727 1.00 86.38 80 LEU A C 1
ATOM 608 O O . LEU A 1 80 ? 3.741 -2.612 -8.558 1.00 86.38 80 LEU A O 1
ATOM 612 N N . LEU A 1 81 ? 3.259 -1.260 -10.294 1.00 88.38 81 LEU A N 1
ATOM 613 C CA . LEU A 1 81 ? 2.240 -0.488 -9.583 1.00 88.38 81 LEU A CA 1
ATOM 614 C C . LEU A 1 81 ? 1.051 -1.365 -9.171 1.00 88.38 81 LEU A C 1
ATOM 616 O O . LEU A 1 81 ? 0.571 -1.274 -8.041 1.00 88.38 81 LEU A O 1
ATOM 620 N N . SER A 1 82 ? 0.592 -2.231 -10.071 1.00 89.31 82 SER A N 1
ATOM 621 C CA . SER A 1 82 ? -0.538 -3.126 -9.812 1.00 89.31 82 SER A CA 1
ATOM 622 C C . SER A 1 82 ? -0.206 -4.153 -8.730 1.00 89.31 82 SER A C 1
ATOM 624 O O . SER A 1 82 ? -0.994 -4.354 -7.805 1.00 89.31 82 SER A O 1
ATOM 626 N N . LEU A 1 83 ? 0.997 -4.734 -8.771 1.00 89.75 83 LEU A N 1
ATOM 627 C CA . LEU A 1 83 ? 1.471 -5.653 -7.736 1.00 89.75 83 LEU A CA 1
ATOM 628 C C . LEU A 1 83 ? 1.632 -4.951 -6.377 1.00 89.75 83 LEU A C 1
ATOM 630 O O . LEU A 1 83 ? 1.217 -5.488 -5.348 1.00 89.75 83 LEU A O 1
ATOM 634 N N . PHE A 1 84 ? 2.172 -3.729 -6.371 1.00 91.38 84 PHE A N 1
ATOM 635 C CA . PHE A 1 84 ? 2.281 -2.905 -5.168 1.00 91.38 84 PHE A CA 1
ATOM 636 C C . PHE A 1 84 ? 0.905 -2.651 -4.535 1.00 91.38 84 PHE A C 1
ATOM 638 O O . PHE A 1 84 ? 0.717 -2.865 -3.336 1.00 91.38 84 PHE A O 1
ATOM 645 N N . LEU A 1 85 ? -0.084 -2.243 -5.337 1.00 92.25 85 LEU A N 1
ATOM 646 C CA . LEU A 1 85 ? -1.448 -1.997 -4.865 1.00 92.25 85 LEU A CA 1
ATOM 647 C C . LEU A 1 85 ? -2.123 -3.275 -4.357 1.00 92.25 85 LEU A C 1
ATOM 649 O O . LEU A 1 85 ? -2.772 -3.237 -3.311 1.00 92.25 85 LEU A O 1
ATOM 653 N N . ALA A 1 86 ? -1.942 -4.406 -5.041 1.00 93.00 86 ALA A N 1
ATOM 654 C CA . ALA A 1 86 ? -2.488 -5.687 -4.605 1.00 93.00 86 ALA A CA 1
ATOM 655 C C . ALA A 1 86 ? -1.975 -6.077 -3.208 1.00 93.00 86 ALA A C 1
ATOM 657 O O . ALA A 1 86 ? -2.772 -6.434 -2.338 1.00 93.00 86 ALA A O 1
ATOM 658 N N . ILE A 1 87 ? -0.668 -5.939 -2.957 1.00 93.62 87 ILE A N 1
ATOM 659 C CA . ILE A 1 87 ? -0.061 -6.243 -1.651 1.00 93.62 87 ILE A CA 1
ATOM 660 C C . ILE A 1 87 ? -0.491 -5.236 -0.584 1.00 93.62 87 ILE A C 1
ATOM 662 O O . ILE A 1 87 ? -0.786 -5.632 0.546 1.00 93.62 87 ILE A O 1
ATOM 666 N N . LEU A 1 88 ? -0.576 -3.947 -0.924 1.00 93.69 88 LEU A N 1
ATOM 667 C CA . LEU A 1 88 ? -1.050 -2.916 -0.002 1.00 93.69 88 LEU A CA 1
ATOM 668 C C . LEU A 1 88 ? -2.481 -3.218 0.452 1.00 93.69 88 LEU A C 1
ATOM 670 O O . LEU A 1 88 ? -2.768 -3.226 1.651 1.00 93.69 88 LEU A O 1
ATOM 674 N N . PHE A 1 89 ? -3.377 -3.507 -0.492 1.00 93.31 89 PHE A N 1
ATOM 675 C CA . PHE A 1 89 ? -4.770 -3.813 -0.190 1.00 93.31 89 PHE A CA 1
ATOM 676 C C . PHE A 1 89 ? -4.918 -5.125 0.574 1.00 93.31 89 PHE A C 1
ATOM 678 O O . PHE A 1 89 ? -5.641 -5.151 1.571 1.00 93.31 89 PHE A O 1
ATOM 685 N N . TRP A 1 90 ? -4.178 -6.167 0.194 1.00 93.31 90 TRP A N 1
ATOM 686 C CA . TRP A 1 90 ? -4.108 -7.413 0.956 1.00 93.31 90 TRP A CA 1
ATOM 687 C C . TRP A 1 90 ? -3.669 -7.175 2.404 1.00 93.31 90 TRP A C 1
ATOM 689 O O . TRP A 1 90 ? -4.312 -7.665 3.335 1.00 93.31 90 TRP A O 1
ATOM 699 N N . THR A 1 91 ? -2.638 -6.348 2.594 1.00 92.06 91 THR A N 1
ATOM 700 C CA . THR A 1 91 ? -2.119 -6.002 3.921 1.00 92.06 91 THR A CA 1
ATOM 701 C C . THR A 1 91 ? -3.155 -5.310 4.777 1.00 92.06 91 THR A C 1
ATOM 703 O O . THR A 1 91 ? -3.391 -5.697 5.919 1.00 92.06 91 THR A O 1
ATOM 706 N N . VAL A 1 92 ? -3.845 -4.331 4.203 1.00 90.69 92 VAL A N 1
ATOM 707 C CA . VAL A 1 92 ? -4.928 -3.650 4.907 1.00 90.69 92 VAL A CA 1
ATOM 708 C C . VAL A 1 92 ? -6.063 -4.617 5.246 1.00 90.69 92 VAL A C 1
ATOM 710 O O . VAL A 1 92 ? -6.610 -4.506 6.339 1.00 90.69 92 VAL A O 1
ATOM 713 N N . ILE A 1 93 ? -6.426 -5.561 4.367 1.00 90.06 93 ILE A N 1
ATOM 714 C CA . ILE A 1 93 ? -7.492 -6.542 4.644 1.00 90.06 93 ILE A CA 1
ATOM 715 C C . ILE A 1 93 ? -7.137 -7.368 5.876 1.00 90.06 93 ILE A C 1
ATOM 717 O O . ILE A 1 93 ? -7.916 -7.377 6.832 1.00 90.06 93 ILE A O 1
ATOM 721 N N . PHE A 1 94 ? -5.980 -8.040 5.876 1.00 88.94 94 PHE A N 1
ATOM 722 C CA . PHE A 1 94 ? -5.644 -8.918 6.994 1.00 88.94 94 PHE A CA 1
ATOM 723 C C . PHE A 1 94 ? -5.402 -8.115 8.281 1.00 88.94 94 PHE A C 1
ATOM 725 O O . PHE A 1 94 ? -5.929 -8.494 9.325 1.00 88.94 94 PHE A O 1
ATOM 732 N N . ASP A 1 95 ? -4.710 -6.970 8.219 1.00 89.00 95 ASP A N 1
ATOM 733 C CA . ASP A 1 95 ? -4.429 -6.144 9.403 1.00 89.00 95 ASP A CA 1
ATOM 734 C C . ASP A 1 95 ? -5.716 -5.542 9.989 1.00 89.00 95 ASP A C 1
ATOM 736 O O . ASP A 1 95 ? -5.878 -5.463 11.204 1.00 89.00 95 ASP A O 1
ATOM 740 N N . THR A 1 96 ? -6.705 -5.204 9.152 1.00 87.12 96 THR A N 1
ATOM 741 C CA . THR A 1 96 ? -8.028 -4.752 9.623 1.00 87.12 96 THR A CA 1
ATOM 742 C C . THR A 1 96 ? -8.826 -5.877 10.287 1.00 87.12 96 THR A C 1
ATOM 744 O O . THR A 1 96 ? -9.577 -5.613 11.232 1.00 87.12 96 THR A O 1
ATOM 747 N N . VAL A 1 97 ? -8.695 -7.121 9.809 1.00 87.75 97 VAL A N 1
ATOM 748 C CA . VAL A 1 97 ? -9.333 -8.296 10.428 1.00 87.75 97 VAL A CA 1
ATOM 749 C C . VAL A 1 97 ? -8.716 -8.578 11.798 1.00 87.75 97 VAL A C 1
ATOM 751 O O . VAL A 1 97 ? -9.460 -8.775 12.757 1.00 87.75 97 VAL A O 1
ATOM 754 N N . TYR A 1 98 ? -7.388 -8.518 11.927 1.00 84.69 98 TYR A N 1
ATOM 755 C CA . TYR A 1 98 ? -6.727 -8.665 13.227 1.00 84.69 98 TYR A CA 1
ATOM 756 C C . TYR A 1 98 ? -7.057 -7.505 14.170 1.00 84.69 98 TYR A C 1
ATOM 758 O O . TYR A 1 98 ? -7.431 -7.738 15.316 1.00 84.69 98 TYR A O 1
ATOM 766 N N . ALA A 1 99 ? -7.066 -6.267 13.674 1.00 83.75 99 ALA A N 1
ATOM 767 C CA . ALA A 1 99 ? -7.424 -5.100 14.475 1.00 83.75 99 ALA A CA 1
ATOM 768 C C . ALA A 1 99 ? -8.877 -5.122 14.988 1.00 83.75 99 ALA A C 1
ATOM 770 O O . ALA A 1 99 ? -9.184 -4.415 15.943 1.00 83.75 99 ALA A O 1
ATOM 771 N N . HIS A 1 100 ? -9.780 -5.919 14.396 1.00 83.00 100 HIS A N 1
ATOM 772 C CA . HIS A 1 100 ? -11.127 -6.121 14.948 1.00 83.00 100 HIS A CA 1
ATOM 773 C C . HIS A 1 100 ? -11.121 -6.879 16.277 1.00 83.00 100 HIS A C 1
ATOM 775 O O . HIS A 1 100 ? -12.013 -6.664 17.099 1.00 83.00 100 HIS A O 1
ATOM 781 N N . LEU A 1 101 ? -10.127 -7.741 16.492 1.00 83.50 101 LEU A N 1
ATOM 782 C CA . LEU A 1 101 ? -9.951 -8.468 17.746 1.00 83.50 101 LEU A CA 1
ATOM 783 C C . LEU A 1 101 ? -9.416 -7.540 18.847 1.00 83.50 101 LEU A C 1
ATOM 785 O O . LEU A 1 101 ? -9.808 -7.669 20.004 1.00 83.50 101 LEU A O 1
ATOM 789 N N . ASP A 1 102 ? -8.615 -6.544 18.466 1.00 82.38 102 ASP A N 1
ATOM 790 C CA . ASP A 1 102 ? -7.968 -5.614 19.395 1.00 82.38 102 ASP A CA 1
ATOM 791 C C . ASP A 1 102 ? -8.830 -4.388 19.749 1.00 82.38 102 ASP A C 1
ATOM 793 O O . ASP A 1 102 ? -8.451 -3.606 20.618 1.00 82.38 102 ASP A O 1
ATOM 797 N N . VAL A 1 103 ? -10.030 -4.229 19.165 1.00 79.69 103 VAL A N 1
ATOM 798 C CA . VAL A 1 103 ? -10.896 -3.038 19.353 1.00 79.69 103 VAL A CA 1
ATOM 799 C C . VAL A 1 103 ? -11.151 -2.712 20.823 1.00 79.69 103 VAL A C 1
ATOM 801 O O . VAL A 1 103 ? -11.127 -1.542 21.205 1.00 79.69 103 VAL A O 1
ATOM 804 N N . HIS A 1 104 ? -11.414 -3.724 21.654 1.00 78.00 104 HIS A N 1
ATOM 805 C CA . HIS A 1 104 ? -11.690 -3.511 23.076 1.00 78.00 104 HIS A CA 1
ATOM 806 C C . HIS A 1 104 ? -10.464 -2.979 23.828 1.00 78.00 104 HIS A C 1
ATOM 808 O O . HIS A 1 104 ? -10.605 -2.097 24.675 1.00 78.00 104 HIS A O 1
ATOM 814 N N . ILE A 1 105 ? -9.275 -3.490 23.501 1.00 78.44 105 ILE A N 1
ATOM 815 C CA . ILE A 1 105 ? -8.012 -3.105 24.137 1.00 78.44 105 ILE A CA 1
ATOM 816 C C . ILE A 1 105 ? -7.544 -1.740 23.617 1.00 78.44 105 ILE A C 1
ATOM 818 O O . ILE A 1 105 ? -7.161 -0.877 24.406 1.00 78.44 105 ILE A O 1
ATOM 822 N N . ASP A 1 106 ? -7.655 -1.499 22.312 1.00 79.19 106 ASP A N 1
ATOM 823 C CA . ASP A 1 106 ? -7.314 -0.217 21.694 1.00 79.19 106 ASP A CA 1
ATOM 824 C C . ASP A 1 106 ? -8.209 0.915 22.228 1.00 79.19 106 ASP A C 1
ATOM 826 O O . ASP A 1 106 ? -7.732 2.032 22.446 1.00 79.19 106 ASP A O 1
ATOM 830 N N . ALA A 1 107 ? -9.493 0.631 22.496 1.00 77.75 107 ALA A N 1
ATOM 831 C CA . ALA A 1 107 ? -10.428 1.602 23.068 1.00 77.75 107 ALA A CA 1
ATOM 832 C C . ALA A 1 107 ? -10.065 1.974 24.516 1.00 77.75 107 ALA A C 1
ATOM 834 O O . ALA A 1 107 ? -10.162 3.141 24.890 1.00 77.75 107 ALA A O 1
ATOM 835 N N . LEU A 1 108 ? -9.606 1.001 25.312 1.00 79.25 108 LEU A N 1
ATOM 836 C CA . LEU A 1 108 ? -9.078 1.223 26.665 1.00 79.25 108 LEU A CA 1
ATOM 837 C C . LEU A 1 108 ? -7.795 2.069 26.654 1.00 79.25 108 LEU A C 1
ATOM 839 O O . LEU A 1 108 ? -7.589 2.890 27.544 1.00 79.25 108 LEU A O 1
ATOM 843 N N . MET A 1 109 ? -6.949 1.882 25.640 1.00 77.50 109 MET A N 1
ATOM 844 C CA . MET A 1 109 ? -5.663 2.572 25.488 1.00 77.50 109 MET A CA 1
ATOM 845 C C . MET A 1 109 ? -5.776 3.937 24.785 1.00 77.50 109 MET A C 1
ATOM 847 O O . MET A 1 109 ? -4.787 4.668 24.716 1.00 77.50 109 MET A O 1
ATOM 851 N N . GLY A 1 110 ? -6.952 4.293 24.256 1.00 71.62 110 GLY A N 1
ATOM 852 C CA . GLY A 1 110 ? -7.174 5.547 23.529 1.00 71.62 110 GLY A CA 1
ATOM 853 C C . GLY A 1 110 ? -6.429 5.632 22.191 1.00 71.62 110 GLY A C 1
ATOM 854 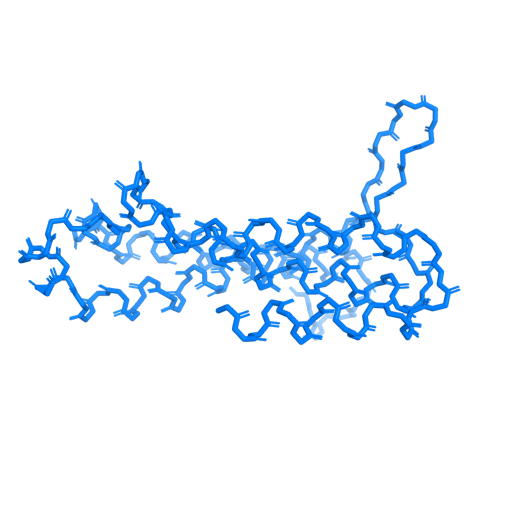O O . GLY A 1 110 ? -6.058 6.725 21.764 1.00 71.62 110 GLY A O 1
ATOM 855 N N . VAL A 1 111 ? -6.172 4.493 21.542 1.00 73.50 111 VAL A N 1
ATOM 856 C CA . VAL A 1 111 ? -5.399 4.408 20.291 1.00 73.50 111 VAL A CA 1
ATOM 857 C C . VAL A 1 111 ? -6.343 4.261 19.092 1.00 73.50 111 VAL A C 1
ATOM 859 O O . VAL A 1 111 ? -7.320 3.517 19.143 1.00 73.50 111 VAL A O 1
ATOM 862 N N . GLY A 1 112 ? -6.066 4.983 18.001 1.00 64.38 112 GLY A N 1
ATOM 863 C CA . GLY A 1 112 ? -6.903 4.985 16.798 1.00 64.38 112 GLY A CA 1
ATOM 864 C C . GLY A 1 112 ? -6.578 3.837 15.836 1.00 64.38 112 GLY A C 1
ATOM 865 O O . GLY A 1 112 ? -5.416 3.557 15.547 1.00 64.38 112 GLY A O 1
ATOM 866 N N . SER A 1 113 ? -7.611 3.198 15.280 1.00 67.25 113 SER A N 1
ATOM 867 C CA . SER A 1 113 ? -7.487 2.144 14.262 1.00 67.25 113 SER A CA 1
ATOM 868 C C . SER A 1 113 ? -8.636 2.229 13.249 1.00 67.25 113 SER A C 1
ATOM 870 O O . SER A 1 113 ? -9.749 2.636 13.608 1.00 67.25 113 SER A O 1
ATOM 872 N N . THR A 1 114 ? -8.418 1.823 11.988 1.00 65.12 114 THR A N 1
ATOM 873 C CA . THR A 1 114 ? -9.510 1.790 10.986 1.00 65.12 114 THR A CA 1
ATOM 874 C C . THR A 1 114 ? -10.648 0.876 11.414 1.00 65.12 114 THR A C 1
ATOM 876 O O . THR A 1 114 ? -11.804 1.197 11.142 1.00 65.12 114 THR A O 1
ATOM 879 N N . ALA A 1 115 ? -10.346 -0.204 12.140 1.00 65.25 115 ALA A N 1
ATOM 880 C CA . ALA A 1 115 ? -11.348 -1.091 12.721 1.00 65.25 115 ALA A CA 1
ATOM 881 C C . ALA A 1 115 ? -12.277 -0.345 13.692 1.00 65.25 115 ALA A C 1
ATOM 883 O O . ALA A 1 115 ? -13.489 -0.545 13.675 1.00 65.25 115 ALA A O 1
ATOM 884 N N . MET A 1 116 ? -11.734 0.592 14.473 1.00 64.31 116 MET A N 1
ATOM 885 C CA . MET A 1 116 ? -12.509 1.400 15.411 1.00 64.31 116 MET A CA 1
ATOM 886 C C . MET A 1 116 ? -13.385 2.429 14.677 1.00 64.31 116 MET A C 1
ATOM 888 O O . MET A 1 116 ? -14.565 2.584 14.995 1.00 64.31 116 MET A O 1
ATOM 892 N N . ARG A 1 117 ? -12.842 3.070 13.628 1.00 72.00 117 ARG A N 1
ATOM 893 C CA . ARG A 1 117 ? -13.568 4.051 12.798 1.00 72.00 117 ARG A CA 1
ATOM 894 C C . ARG A 1 117 ? -14.683 3.417 11.962 1.00 72.00 117 ARG A C 1
ATOM 896 O O . ARG A 1 117 ? -15.740 4.020 11.796 1.00 72.00 117 ARG A O 1
ATOM 903 N N . PHE A 1 118 ? -14.461 2.213 11.442 1.00 74.12 118 PHE A N 1
ATOM 904 C CA . PHE A 1 118 ? -15.404 1.507 10.575 1.00 74.12 118 PHE A CA 1
ATOM 905 C C . PHE A 1 118 ? -16.100 0.326 11.256 1.00 74.12 118 PHE A C 1
ATOM 907 O O . PHE A 1 118 ? -16.680 -0.492 10.548 1.00 74.12 118 PHE A O 1
ATOM 914 N N . ARG A 1 119 ? -16.146 0.241 12.596 1.00 71.19 119 ARG A N 1
ATOM 915 C CA . ARG A 1 119 ? -16.709 -0.935 13.300 1.00 71.19 119 ARG A CA 1
ATOM 916 C C . ARG A 1 119 ? -18.123 -1.313 12.838 1.00 71.19 119 ARG A C 1
ATOM 918 O O . ARG A 1 119 ? -18.473 -2.483 12.769 1.00 71.19 119 ARG A O 1
ATOM 925 N N . HIS A 1 120 ? -18.942 -0.316 12.494 1.00 75.31 120 HIS A N 1
ATOM 926 C CA . HIS A 1 120 ? -20.327 -0.510 12.047 1.00 75.31 120 HIS A CA 1
ATOM 927 C C . HIS A 1 120 ? -20.451 -0.866 10.556 1.00 75.31 120 HIS A C 1
ATOM 929 O O . HIS A 1 120 ? -21.472 -1.399 10.131 1.00 75.31 120 HIS A O 1
ATOM 935 N N . CYS A 1 121 ? -19.410 -0.602 9.763 1.00 82.06 121 CYS A N 1
ATOM 936 C CA . CYS A 1 121 ? -19.372 -0.811 8.314 1.00 82.06 121 CYS A CA 1
ATOM 937 C C . CYS A 1 121 ? -18.209 -1.720 7.880 1.00 82.06 121 CYS A C 1
ATOM 939 O O . CYS A 1 121 ? -17.857 -1.739 6.700 1.00 82.06 121 CYS A O 1
ATOM 941 N N . ALA A 1 122 ? -17.624 -2.485 8.805 1.00 81.62 122 ALA A N 1
ATOM 942 C CA . ALA A 1 122 ? -16.388 -3.235 8.595 1.00 81.62 122 ALA A CA 1
ATOM 943 C C . ALA A 1 122 ? -16.467 -4.175 7.390 1.00 81.62 122 ALA A C 1
ATOM 945 O O . ALA A 1 122 ? -15.573 -4.202 6.551 1.00 81.62 122 ALA A O 1
ATOM 946 N N . ARG A 1 123 ? -17.598 -4.872 7.241 1.00 82.81 123 ARG A N 1
ATOM 947 C CA . ARG A 1 123 ? -17.837 -5.783 6.118 1.00 82.81 123 ARG A CA 1
ATOM 948 C C . ARG A 1 123 ? -17.822 -5.068 4.764 1.00 82.81 123 ARG A C 1
ATOM 950 O O . ARG A 1 123 ? -17.297 -5.615 3.804 1.00 82.81 123 ARG A O 1
ATOM 957 N N . ARG A 1 124 ? -18.370 -3.846 4.689 1.00 86.69 124 ARG A N 1
ATOM 958 C CA . ARG A 1 124 ? -18.356 -3.031 3.461 1.00 86.69 124 ARG A CA 1
ATOM 959 C C . ARG A 1 124 ? -16.947 -2.535 3.155 1.00 86.69 124 ARG A C 1
ATOM 961 O O . ARG A 1 124 ? -16.528 -2.633 2.013 1.00 86.69 124 ARG A O 1
ATOM 968 N N . PHE A 1 125 ? -16.216 -2.073 4.168 1.00 87.75 125 PHE A N 1
ATOM 969 C CA . PHE A 1 125 ? -14.833 -1.616 4.015 1.00 87.75 125 PHE A CA 1
ATOM 970 C C . PHE A 1 125 ? -13.895 -2.742 3.544 1.00 87.75 125 PHE A C 1
ATOM 972 O O . PHE A 1 125 ? -13.150 -2.578 2.578 1.00 87.75 125 PHE A O 1
ATOM 979 N N . LEU A 1 126 ? -13.982 -3.920 4.167 1.00 88.12 126 LEU A N 1
ATOM 980 C CA . LEU A 1 126 ? -13.214 -5.094 3.748 1.00 88.12 126 LEU A CA 1
ATOM 981 C C . LEU A 1 126 ? -13.595 -5.543 2.332 1.00 88.12 126 LEU A C 1
ATOM 983 O O . LEU A 1 126 ? -12.712 -5.856 1.541 1.00 88.12 126 LEU A O 1
ATOM 987 N N . ALA A 1 127 ? -14.887 -5.518 1.983 1.00 89.94 127 ALA A N 1
ATOM 988 C CA . ALA A 1 127 ? -15.339 -5.845 0.633 1.00 89.94 127 ALA A CA 1
ATOM 989 C C . ALA A 1 127 ? -14.803 -4.859 -0.415 1.00 89.94 127 ALA A C 1
ATOM 991 O O . ALA A 1 127 ? -14.347 -5.294 -1.469 1.00 89.94 127 ALA A O 1
ATOM 992 N N . THR A 1 128 ? -14.795 -3.551 -0.125 1.00 91.38 128 THR A N 1
ATOM 993 C CA . THR A 1 128 ? -14.202 -2.557 -1.035 1.00 91.38 128 THR A CA 1
ATOM 994 C C . THR A 1 128 ? -12.708 -2.785 -1.217 1.00 91.38 128 THR A C 1
ATOM 996 O O . THR A 1 128 ? -12.215 -2.701 -2.335 1.00 91.38 128 THR A O 1
ATOM 999 N N . GLN A 1 129 ? -11.994 -3.146 -0.150 1.00 91.12 129 GLN A N 1
ATOM 1000 C CA . GLN A 1 129 ? -10.560 -3.396 -0.229 1.00 91.12 129 GLN A CA 1
ATOM 1001 C C . GLN A 1 129 ? -10.234 -4.677 -0.998 1.00 91.12 129 GLN A C 1
ATOM 1003 O O . GLN A 1 129 ? -9.306 -4.695 -1.804 1.00 91.12 129 GLN A O 1
ATOM 1008 N N . LEU A 1 130 ? -11.031 -5.729 -0.798 1.00 92.44 130 LEU A N 1
ATOM 1009 C CA . LEU A 1 130 ? -10.926 -6.971 -1.557 1.00 92.44 130 LEU A CA 1
ATOM 1010 C C . LEU A 1 130 ? -11.201 -6.734 -3.044 1.00 92.44 130 LEU A C 1
ATOM 1012 O O . LEU A 1 130 ? -10.464 -7.233 -3.887 1.00 92.44 130 LEU A O 1
ATOM 1016 N N . PHE A 1 131 ? -12.220 -5.937 -3.366 1.00 93.94 131 PHE A N 1
ATOM 1017 C CA . PHE A 1 131 ? -12.507 -5.550 -4.743 1.00 93.94 131 PHE A CA 1
ATOM 1018 C C . PHE A 1 131 ? -11.320 -4.811 -5.375 1.00 93.94 131 PHE A C 1
ATOM 1020 O O . PHE A 1 131 ? -10.859 -5.206 -6.442 1.00 93.94 131 PHE A O 1
ATOM 1027 N N . CYS A 1 132 ? -10.758 -3.812 -4.688 1.00 93.25 132 CYS A N 1
ATOM 1028 C CA . CYS A 1 132 ? -9.575 -3.092 -5.164 1.00 93.25 132 CYS A CA 1
ATOM 1029 C C . CYS A 1 132 ? -8.356 -4.013 -5.354 1.00 93.25 132 CYS A C 1
ATOM 1031 O O . CYS A 1 132 ? -7.638 -3.873 -6.343 1.00 93.25 132 CYS A O 1
ATOM 1033 N N . MET A 1 133 ? -8.138 -4.971 -4.444 1.00 93.69 133 MET A N 1
ATOM 1034 C CA . MET A 1 133 ? -7.078 -5.979 -4.562 1.00 93.69 133 MET A CA 1
ATOM 1035 C C . MET A 1 133 ? -7.265 -6.850 -5.810 1.00 93.69 133 MET A C 1
ATOM 1037 O O . MET A 1 133 ? -6.317 -7.031 -6.570 1.00 93.69 133 MET A O 1
ATOM 1041 N N . ILE A 1 134 ? -8.476 -7.366 -6.039 1.00 92.62 134 ILE A N 1
ATOM 1042 C CA . ILE A 1 134 ? -8.784 -8.198 -7.209 1.00 92.62 134 ILE A CA 1
ATOM 1043 C C . ILE A 1 134 ? -8.597 -7.389 -8.493 1.00 92.62 134 ILE A C 1
ATOM 1045 O O . ILE A 1 134 ? -7.933 -7.862 -9.407 1.00 92.62 134 ILE A O 1
ATOM 1049 N N . CYS A 1 135 ? -9.104 -6.155 -8.555 1.00 91.62 135 CYS A N 1
ATOM 1050 C CA . CYS A 1 135 ? -8.897 -5.287 -9.714 1.00 91.62 135 CYS A CA 1
ATOM 1051 C C . CYS A 1 135 ? -7.409 -5.058 -10.003 1.00 91.62 135 CYS A C 1
ATOM 1053 O O . CYS A 1 135 ? -7.002 -5.133 -11.158 1.00 91.62 135 CYS A O 1
ATOM 1055 N N . ALA A 1 136 ? -6.590 -4.824 -8.973 1.00 89.75 136 ALA A N 1
ATOM 1056 C CA . ALA A 1 136 ? -5.149 -4.669 -9.144 1.00 89.75 136 ALA A CA 1
ATOM 1057 C C . ALA A 1 136 ? -4.491 -5.953 -9.687 1.00 89.75 136 ALA A C 1
ATOM 1059 O O . ALA A 1 136 ? -3.649 -5.877 -10.578 1.00 89.75 136 ALA A O 1
ATOM 1060 N N . LEU A 1 137 ? -4.908 -7.134 -9.220 1.00 89.25 137 LEU A N 1
ATOM 1061 C CA . LEU A 1 137 ? -4.412 -8.415 -9.738 1.00 89.25 137 LEU A CA 1
ATOM 1062 C C . LEU A 1 137 ? -4.845 -8.681 -11.186 1.00 89.25 137 LEU A C 1
ATOM 1064 O O . LEU A 1 137 ? -4.032 -9.146 -11.977 1.00 89.25 137 LEU A O 1
ATOM 1068 N N . VAL A 1 138 ? -6.078 -8.335 -11.558 1.00 88.94 138 VAL A N 1
ATOM 1069 C CA . VAL A 1 138 ? -6.557 -8.456 -12.946 1.00 88.94 138 VAL A CA 1
ATOM 1070 C C . VAL A 1 138 ? -5.760 -7.534 -13.870 1.00 88.94 138 VAL A C 1
ATOM 1072 O O . VAL A 1 138 ? -5.311 -7.962 -14.931 1.00 88.94 138 VAL A O 1
ATOM 1075 N N . VAL A 1 139 ? -5.520 -6.282 -13.462 1.00 88.06 139 VAL A N 1
ATOM 1076 C CA . VAL A 1 139 ? -4.684 -5.348 -14.237 1.00 88.06 139 VAL A CA 1
ATOM 1077 C C . VAL A 1 139 ? -3.259 -5.880 -14.374 1.00 88.06 139 VAL A C 1
ATOM 1079 O O . VAL A 1 139 ? -2.693 -5.793 -15.459 1.00 88.06 139 VAL A O 1
ATOM 1082 N N . LEU A 1 140 ? -2.698 -6.476 -13.319 1.00 87.62 140 LEU A N 1
ATOM 1083 C CA . LEU A 1 140 ? -1.396 -7.139 -13.382 1.00 87.62 140 LEU A CA 1
ATOM 1084 C C . LEU A 1 140 ? -1.393 -8.302 -14.388 1.00 87.62 140 LEU A C 1
ATOM 1086 O O . LEU A 1 140 ? -0.460 -8.397 -15.181 1.00 87.62 140 LEU A O 1
ATOM 1090 N N . GLY A 1 141 ? -2.425 -9.151 -14.378 1.00 84.81 141 GLY A N 1
ATOM 1091 C CA . GLY A 1 141 ? -2.587 -10.265 -15.319 1.00 84.81 141 GLY A CA 1
ATOM 1092 C C . GLY A 1 141 ? -2.613 -9.796 -16.773 1.00 84.81 141 GLY A C 1
ATOM 1093 O O . GLY A 1 141 ? -1.831 -10.271 -17.596 1.00 84.81 141 GLY A O 1
ATOM 1094 N N . VAL A 1 142 ? -3.442 -8.789 -17.063 1.00 84.94 142 VAL A N 1
ATOM 1095 C CA . VAL A 1 142 ? -3.569 -8.189 -18.401 1.00 84.94 142 VAL A CA 1
ATOM 1096 C C . VAL A 1 142 ? -2.284 -7.475 -18.829 1.00 84.94 142 VAL A C 1
ATOM 1098 O O . VAL A 1 142 ? -1.866 -7.603 -19.976 1.00 84.94 142 VAL A O 1
ATOM 1101 N N . ALA A 1 143 ? -1.637 -6.728 -17.931 1.00 83.19 143 ALA A N 1
ATOM 1102 C CA . ALA A 1 143 ? -0.417 -5.983 -18.244 1.00 83.19 143 ALA A CA 1
ATOM 1103 C C . ALA A 1 143 ? 0.816 -6.886 -18.398 1.00 83.19 143 ALA A C 1
ATOM 1105 O O . ALA A 1 143 ? 1.748 -6.519 -19.112 1.00 83.19 143 ALA A O 1
ATOM 1106 N N . GLY A 1 144 ? 0.843 -8.029 -17.709 1.00 77.81 144 GLY A N 1
ATOM 1107 C CA . GLY A 1 144 ? 1.926 -9.012 -17.755 1.00 77.81 144 GLY A CA 1
ATOM 1108 C C . GLY A 1 144 ? 1.790 -10.066 -18.852 1.00 77.81 144 GLY A C 1
ATOM 1109 O O . GLY A 1 144 ? 2.677 -10.906 -18.971 1.00 77.81 144 GLY A O 1
ATOM 1110 N N . ASP A 1 145 ? 0.692 -10.048 -19.618 1.00 76.31 145 ASP A N 1
ATOM 1111 C CA . ASP A 1 145 ? 0.312 -11.110 -20.565 1.00 76.31 145 ASP A CA 1
ATOM 1112 C C . ASP A 1 145 ? 0.358 -12.513 -19.923 1.00 76.31 145 ASP A C 1
ATOM 1114 O O . ASP A 1 145 ? 0.630 -13.538 -20.556 1.00 76.31 145 ASP A O 1
ATOM 1118 N N . PHE A 1 146 ? 0.097 -12.570 -18.613 1.00 72.44 146 PHE A N 1
ATOM 1119 C CA . PHE A 1 146 ? -0.046 -13.822 -17.895 1.00 72.44 146 PHE A CA 1
ATOM 1120 C C . PHE A 1 146 ? -1.393 -14.392 -18.343 1.00 72.44 146 PHE A C 1
ATOM 1122 O O . PHE A 1 146 ? -2.434 -13.918 -17.901 1.00 72.44 146 PHE A O 1
ATOM 1129 N N . GLY A 1 147 ? -1.376 -15.325 -19.304 1.00 61.12 147 GLY A N 1
ATOM 1130 C CA . GLY A 1 147 ? -2.578 -15.838 -19.979 1.00 61.12 147 GLY A CA 1
ATOM 1131 C C . GLY A 1 147 ? -3.724 -16.252 -19.040 1.00 61.12 147 GLY A C 1
ATOM 1132 O O . GLY A 1 147 ? -3.536 -16.367 -17.836 1.00 61.12 147 GLY A O 1
ATOM 1133 N N . ALA A 1 148 ? -4.909 -16.538 -19.601 1.00 59.62 148 ALA A N 1
ATOM 1134 C CA . ALA A 1 148 ? -6.228 -16.642 -18.935 1.00 59.62 148 ALA A CA 1
ATOM 1135 C C . ALA A 1 148 ? -6.351 -17.442 -17.611 1.00 59.62 148 ALA A C 1
ATOM 1137 O O . ALA A 1 148 ? -7.386 -17.385 -16.960 1.00 59.62 148 ALA A O 1
ATOM 1138 N N . ALA A 1 149 ? -5.331 -18.191 -17.192 1.00 58.34 149 ALA A N 1
ATOM 1139 C CA . ALA A 1 149 ? -5.237 -18.739 -15.841 1.00 58.34 149 ALA A CA 1
ATOM 1140 C C . ALA A 1 149 ? -4.965 -17.670 -14.752 1.00 58.34 149 ALA A C 1
ATOM 1142 O O . ALA A 1 149 ? -5.183 -17.956 -13.576 1.00 58.34 149 ALA A O 1
ATOM 1143 N N . TYR A 1 150 ? -4.489 -16.473 -15.126 1.00 51.00 150 TYR A N 1
ATOM 1144 C CA . TYR A 1 150 ? -4.072 -15.393 -14.217 1.00 51.00 150 TYR A CA 1
ATOM 1145 C C . TYR A 1 150 ? -4.861 -14.071 -14.359 1.00 51.00 150 TYR A C 1
ATOM 1147 O O . TYR A 1 150 ? -4.567 -13.133 -13.617 1.00 51.00 150 TYR A O 1
ATOM 1155 N N . GLY A 1 151 ? -5.834 -13.976 -15.276 1.00 45.47 151 GLY A N 1
ATOM 1156 C CA . GLY A 1 151 ? -6.670 -12.783 -15.509 1.00 45.47 151 GLY A CA 1
ATOM 1157 C C . GLY A 1 151 ? -8.145 -13.053 -15.264 1.00 45.47 151 GLY A C 1
ATOM 1158 O O . GLY A 1 151 ? -8.810 -12.157 -14.698 1.00 45.47 151 GLY A O 1
#